Protein AF-A0A537QL14-F1 (afdb_monomer)

Mean predicted aligned error: 5.8 Å

Radius of gyration: 15.8 Å; Cα 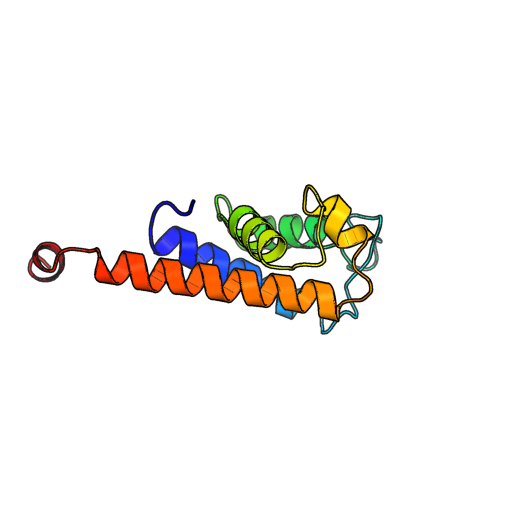contacts (8 Å, |Δi|>4): 142; chains: 1; bounding box: 50×23×41 Å

Secondary structure (DSSP, 8-state):
--SSHHHHHHHHHHHHHHHHHHGGGTTB-SS-SB-SSS-B-HHHHHHHHHHHTT-TT--HHHHHHHHHHT-TT----SHHHHHHH-SSHHHHHHHHHHHHHHHHHHHHHHHHHS-TTTTT--

pLDDT: mean 89.16, std 13.66, range [44.72, 98.69]

Structure (mmCIF, N/CA/C/O backbone):
data_AF-A0A537QL14-F1
#
_entry.id   AF-A0A537QL14-F1
#
loop_
_atom_site.group_PDB
_atom_site.id
_atom_site.type_symbol
_atom_site.label_atom_id
_atom_site.label_alt_id
_atom_site.label_comp_id
_atom_site.label_asym_id
_atom_site.label_entity_id
_atom_site.label_seq_id
_atom_site.pdbx_PDB_ins_code
_atom_site.Cartn_x
_atom_site.Cartn_y
_atom_site.Cartn_z
_atom_site.occupancy
_atom_site.B_iso_or_equiv
_atom_site.auth_seq_id
_atom_site.auth_comp_id
_atom_site.auth_asym_id
_atom_site.auth_atom_id
_atom_site.pdbx_PDB_model_num
ATOM 1 N N . MET A 1 1 ? -6.549 12.277 8.394 1.00 60.25 1 MET A N 1
ATOM 2 C CA . MET A 1 1 ? -7.177 11.204 9.194 1.00 60.25 1 MET A CA 1
ATOM 3 C C . MET A 1 1 ? -8.425 10.747 8.454 1.00 60.25 1 MET A C 1
ATOM 5 O O . MET A 1 1 ? -8.963 11.589 7.734 1.00 60.25 1 MET A O 1
ATOM 9 N N . PRO A 1 2 ? -8.828 9.464 8.533 1.00 75.75 2 PRO A N 1
AT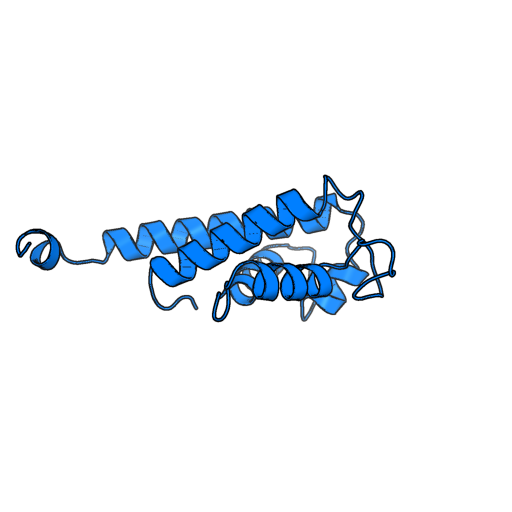OM 10 C CA . PRO A 1 2 ? -10.161 9.047 8.072 1.00 75.75 2 PRO A CA 1
ATOM 11 C C . PRO A 1 2 ? -11.238 9.947 8.696 1.00 75.75 2 PRO A C 1
ATOM 13 O O . PRO A 1 2 ? -11.011 10.547 9.748 1.00 75.75 2 PRO A O 1
ATOM 16 N N . ARG A 1 3 ? -12.372 10.094 8.014 1.00 82.19 3 ARG A N 1
ATOM 17 C CA . ARG A 1 3 ? -13.477 10.940 8.490 1.00 82.19 3 ARG A CA 1
ATOM 18 C C . ARG A 1 3 ? -14.476 10.138 9.324 1.00 82.19 3 ARG A C 1
ATOM 20 O O . ARG A 1 3 ? -15.061 10.686 10.247 1.00 82.19 3 ARG A O 1
ATOM 27 N N . ASP A 1 4 ? -14.606 8.853 9.008 1.00 89.38 4 ASP A N 1
ATOM 28 C CA . ASP A 1 4 ? -15.576 7.909 9.563 1.00 89.38 4 ASP A CA 1
ATOM 29 C C . ASP A 1 4 ? -15.133 6.449 9.306 1.00 89.38 4 ASP A C 1
ATOM 31 O O . ASP A 1 4 ? -14.140 6.193 8.607 1.00 89.38 4 ASP A O 1
ATOM 35 N N . ALA A 1 5 ? -15.896 5.486 9.837 1.00 91.25 5 ALA A N 1
ATOM 36 C CA . ALA A 1 5 ? -15.667 4.052 9.649 1.00 91.25 5 ALA A CA 1
ATOM 37 C C . ALA A 1 5 ? -15.690 3.625 8.170 1.00 91.25 5 ALA A C 1
ATOM 39 O O . ALA A 1 5 ? -14.887 2.790 7.761 1.00 91.25 5 ALA A O 1
ATOM 40 N N . HIS A 1 6 ? -16.566 4.213 7.349 1.00 92.75 6 HIS A N 1
ATOM 41 C CA . HIS A 1 6 ? -16.696 3.861 5.933 1.00 92.75 6 HIS A CA 1
ATOM 42 C C . HIS A 1 6 ? -15.435 4.230 5.135 1.00 92.75 6 HIS A C 1
ATOM 44 O O . HIS A 1 6 ? -14.933 3.446 4.330 1.00 92.75 6 HIS A O 1
ATOM 50 N N . SER A 1 7 ? -14.865 5.405 5.398 1.00 93.44 7 SER A N 1
ATOM 51 C CA . SER A 1 7 ? -13.609 5.845 4.797 1.00 93.44 7 SER A CA 1
ATOM 52 C C . SER A 1 7 ? -12.426 4.974 5.231 1.00 93.44 7 SER A C 1
ATOM 54 O O . SER A 1 7 ? -11.545 4.700 4.418 1.00 93.44 7 SER A O 1
ATOM 56 N N . ALA A 1 8 ? -12.412 4.498 6.480 1.00 95.12 8 ALA A N 1
ATOM 57 C CA . ALA A 1 8 ? -11.402 3.558 6.957 1.00 95.12 8 ALA A CA 1
ATOM 58 C C . ALA A 1 8 ? -11.570 2.163 6.320 1.00 95.12 8 ALA A C 1
ATOM 60 O O . ALA A 1 8 ? -10.572 1.564 5.922 1.00 95.12 8 ALA A O 1
ATOM 61 N N . ALA A 1 9 ? -12.805 1.693 6.115 1.00 95.81 9 ALA A N 1
ATOM 62 C CA . ALA A 1 9 ? -13.098 0.444 5.405 1.00 95.81 9 ALA A CA 1
ATOM 63 C C . ALA A 1 9 ? -12.594 0.469 3.954 1.00 95.81 9 ALA A C 1
ATOM 65 O O . ALA A 1 9 ? -11.839 -0.412 3.558 1.00 95.81 9 ALA A O 1
ATOM 66 N N . LYS A 1 10 ? -12.844 1.556 3.209 1.00 95.94 10 LYS A N 1
ATOM 67 C CA . LYS A 1 10 ? -12.263 1.748 1.864 1.00 95.94 10 LYS A CA 1
ATOM 68 C C . LYS A 1 10 ? -10.735 1.706 1.846 1.00 95.94 10 LYS A C 1
ATOM 70 O O . LYS A 1 10 ? -10.129 1.401 0.819 1.00 95.94 10 LYS A O 1
ATOM 75 N N . ALA A 1 11 ? -10.082 2.079 2.948 1.00 97.44 11 ALA A N 1
ATOM 76 C CA . ALA A 1 11 ? -8.635 1.948 3.048 1.00 97.44 11 ALA A CA 1
ATOM 77 C C . ALA A 1 11 ? -8.205 0.498 3.266 1.00 97.44 11 ALA A C 1
ATOM 79 O O . ALA A 1 11 ? -7.190 0.113 2.692 1.00 97.44 11 ALA A O 1
ATOM 80 N N . VAL A 1 12 ? -8.960 -0.288 4.042 1.00 98.31 12 VAL A N 1
ATOM 81 C CA . VAL A 1 12 ? -8.742 -1.737 4.184 1.00 98.31 12 VAL A CA 1
ATOM 82 C C . VAL A 1 12 ? -8.882 -2.426 2.830 1.00 98.31 12 VAL A C 1
ATOM 84 O O . VAL A 1 12 ? -7.935 -3.095 2.429 1.00 98.31 12 VAL A O 1
ATOM 87 N N . ASP A 1 13 ? -9.960 -2.165 2.085 1.00 98.06 13 ASP A N 1
ATOM 88 C CA . ASP A 1 13 ? -10.182 -2.755 0.755 1.00 98.06 13 ASP A CA 1
ATOM 89 C C . ASP A 1 13 ? -9.006 -2.471 -0.190 1.00 98.06 13 ASP A C 1
ATOM 91 O O . ASP A 1 13 ? -8.453 -3.370 -0.817 1.00 98.06 13 ASP A O 1
ATOM 95 N N . MET A 1 14 ? -8.548 -1.215 -0.232 1.00 98.38 14 MET A N 1
ATOM 96 C CA . MET A 1 14 ? -7.392 -0.817 -1.038 1.00 98.38 14 MET A CA 1
ATOM 97 C C . MET A 1 14 ? -6.102 -1.547 -0.630 1.00 98.38 14 MET A C 1
ATOM 99 O O . MET A 1 14 ? -5.271 -1.863 -1.478 1.00 98.38 14 MET A O 1
ATOM 103 N N . LEU A 1 15 ? -5.883 -1.752 0.672 1.00 98.69 15 LEU A N 1
ATOM 104 C CA . LEU A 1 15 ? -4.679 -2.408 1.190 1.00 98.69 15 LEU A CA 1
ATOM 105 C C . LEU A 1 15 ? -4.705 -3.915 0.924 1.00 98.69 15 LEU A C 1
ATOM 107 O O . LEU A 1 15 ? -3.657 -4.475 0.611 1.00 98.69 15 LEU A O 1
ATOM 111 N N . ASP A 1 16 ? -5.878 -4.542 0.996 1.00 98.62 16 ASP A N 1
ATOM 112 C CA . ASP A 1 16 ? -6.064 -5.956 0.665 1.00 98.62 16 ASP A CA 1
ATOM 113 C C . ASP A 1 16 ? -5.858 -6.195 -0.838 1.00 98.62 16 ASP A C 1
ATOM 115 O O . ASP A 1 16 ? -5.080 -7.073 -1.212 1.00 98.62 16 ASP A O 1
ATOM 119 N N . LEU A 1 17 ? -6.404 -5.321 -1.690 1.00 98.62 17 LEU A N 1
ATOM 120 C CA . LEU A 1 17 ? -6.161 -5.351 -3.137 1.00 98.62 17 LEU A CA 1
ATOM 121 C C . LEU A 1 17 ? -4.684 -5.140 -3.495 1.00 98.62 17 LEU A C 1
ATOM 123 O O . LEU A 1 17 ? -4.199 -5.736 -4.449 1.00 98.62 17 LEU A O 1
ATOM 127 N N . LEU A 1 18 ? -3.937 -4.321 -2.745 1.00 98.44 18 LEU A N 1
ATOM 128 C CA . LEU A 1 18 ? -2.490 -4.184 -2.958 1.00 98.44 18 LEU A CA 1
ATOM 129 C C . LEU A 1 18 ? -1.736 -5.480 -2.637 1.00 98.44 18 LEU A C 1
ATOM 131 O O . LEU A 1 18 ? -0.814 -5.836 -3.367 1.00 98.44 18 LEU A O 1
ATOM 135 N N . ILE A 1 19 ? -2.091 -6.165 -1.545 1.00 98.38 19 ILE A N 1
ATOM 136 C CA . ILE A 1 19 ? -1.466 -7.446 -1.183 1.00 98.38 19 ILE A CA 1
ATOM 137 C C . ILE A 1 19 ? -1.723 -8.489 -2.269 1.00 98.38 19 ILE A C 1
ATOM 139 O O . ILE A 1 19 ? -0.788 -9.186 -2.658 1.00 98.38 19 ILE A O 1
ATOM 143 N N . GLU A 1 20 ? -2.960 -8.569 -2.760 1.00 98.25 20 GLU A N 1
ATOM 144 C CA . GLU A 1 20 ? -3.329 -9.455 -3.863 1.00 98.25 20 GLU A CA 1
ATOM 145 C C . GLU A 1 20 ? -2.578 -9.086 -5.146 1.00 98.25 20 GLU A C 1
ATOM 147 O O . GLU A 1 20 ? -1.921 -9.937 -5.740 1.00 98.25 20 GLU A O 1
ATOM 152 N N . PHE A 1 21 ? -2.594 -7.804 -5.524 1.00 98.38 21 PHE A N 1
ATOM 153 C CA . PHE A 1 21 ? -1.970 -7.313 -6.750 1.00 98.38 21 PHE A CA 1
ATOM 154 C C . PHE A 1 21 ? -0.483 -7.644 -6.838 1.00 98.38 21 PHE A C 1
ATOM 156 O O . PHE A 1 21 ? 0.006 -7.888 -7.933 1.00 98.38 21 PHE A O 1
ATOM 163 N N . PHE A 1 22 ? 0.259 -7.608 -5.731 1.00 98.31 22 PHE A N 1
ATOM 164 C CA . PHE A 1 22 ? 1.703 -7.816 -5.792 1.00 98.31 22 PHE A CA 1
ATOM 165 C C . PHE A 1 22 ? 2.134 -9.280 -5.884 1.00 98.31 22 PHE A C 1
ATOM 167 O O . PHE A 1 22 ? 3.303 -9.499 -6.185 1.00 98.31 22 PHE A O 1
ATOM 174 N N . GLU A 1 23 ? 1.241 -10.251 -5.656 1.00 96.19 23 GLU A N 1
ATOM 175 C CA . GLU A 1 23 ? 1.530 -11.692 -5.796 1.00 96.19 23 GLU A CA 1
ATOM 176 C C . GLU A 1 23 ? 2.836 -12.114 -5.092 1.00 96.19 23 GLU A C 1
ATOM 178 O O . GLU A 1 23 ? 3.768 -12.613 -5.707 1.00 96.19 23 GLU A O 1
ATOM 183 N N . A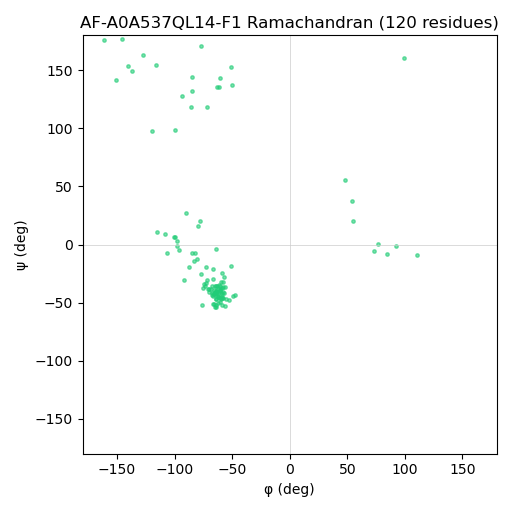SP A 1 24 ? 2.940 -11.830 -3.791 1.00 96.19 24 ASP A N 1
ATOM 184 C CA . ASP A 1 24 ? 4.154 -12.046 -2.974 1.00 96.19 24 ASP A CA 1
ATOM 185 C C . ASP A 1 24 ? 5.445 -11.377 -3.502 1.00 96.19 24 ASP A C 1
ATOM 187 O O . ASP A 1 24 ? 6.558 -11.694 -3.089 1.00 96.19 24 ASP A O 1
ATOM 191 N N . GLY A 1 25 ? 5.290 -10.370 -4.362 1.00 97.25 25 GLY A N 1
ATOM 192 C CA . GLY A 1 25 ? 6.363 -9.533 -4.886 1.00 97.25 25 GLY A CA 1
ATOM 193 C C . GLY A 1 25 ? 6.651 -9.738 -6.369 1.00 97.25 25 GLY A C 1
ATOM 194 O O . GLY A 1 25 ? 7.362 -8.912 -6.936 1.00 97.25 25 GLY A O 1
ATOM 195 N N . GLU A 1 26 ? 6.066 -10.752 -7.011 1.00 97.81 26 GLU A N 1
ATOM 196 C CA . GLU A 1 26 ? 6.274 -11.057 -8.436 1.00 97.81 26 GLU A CA 1
ATOM 197 C C . GLU A 1 26 ? 5.904 -9.881 -9.354 1.00 97.81 26 GLU A C 1
ATOM 199 O O . GLU A 1 26 ? 6.558 -9.644 -10.368 1.00 97.81 26 GLU A O 1
ATOM 204 N N . ARG A 1 27 ? 4.901 -9.082 -8.965 1.00 98.19 27 ARG A N 1
ATOM 205 C CA . ARG A 1 27 ? 4.437 -7.914 -9.738 1.00 98.19 27 ARG A CA 1
ATOM 206 C C . ARG A 1 27 ? 4.969 -6.574 -9.236 1.00 98.19 27 ARG A C 1
ATOM 208 O O . ARG A 1 27 ? 4.533 -5.511 -9.693 1.00 98.19 27 ARG A O 1
ATOM 215 N N . TRP A 1 28 ? 5.876 -6.587 -8.261 1.00 98.31 28 TRP A N 1
ATOM 216 C CA . TRP A 1 28 ? 6.399 -5.371 -7.647 1.00 98.31 28 TRP A CA 1
ATOM 217 C C . TRP A 1 28 ? 7.698 -4.901 -8.306 1.00 98.31 28 TRP A C 1
ATOM 219 O O . TRP A 1 28 ? 8.682 -5.630 -8.389 1.00 98.31 28 TRP A O 1
ATOM 229 N N . ILE A 1 29 ? 7.732 -3.626 -8.700 1.00 97.75 29 ILE A N 1
ATOM 230 C CA . ILE A 1 29 ? 8.922 -2.983 -9.277 1.00 97.75 29 ILE A CA 1
ATOM 231 C C . ILE A 1 29 ? 9.289 -1.677 -8.560 1.00 97.75 29 ILE A C 1
ATOM 233 O O . ILE A 1 29 ? 8.489 -1.051 -7.857 1.00 97.75 29 ILE A O 1
ATOM 237 N N . LYS A 1 30 ? 10.529 -1.228 -8.775 1.00 95.75 30 LYS A N 1
ATOM 238 C CA . LYS A 1 30 ? 11.075 0.041 -8.263 1.00 95.75 30 LYS A CA 1
ATOM 239 C C . LYS A 1 30 ? 11.430 0.991 -9.405 1.00 95.75 30 LYS A C 1
ATOM 241 O O . LYS A 1 30 ? 11.706 0.556 -10.520 1.00 95.75 30 LYS A O 1
ATOM 246 N N . GLY A 1 31 ? 11.435 2.295 -9.128 1.00 94.38 31 GLY A N 1
ATOM 247 C CA . GLY A 1 31 ? 11.914 3.336 -10.045 1.00 94.38 31 GLY A CA 1
ATOM 248 C C . GLY A 1 31 ? 11.007 3.652 -11.241 1.00 94.38 31 GLY A C 1
ATOM 249 O O . GLY A 1 31 ? 11.282 4.603 -11.972 1.00 94.38 31 GLY A O 1
ATOM 250 N N . LYS A 1 32 ? 9.919 2.900 -11.451 1.00 95.81 32 LYS A N 1
ATOM 251 C CA . LYS A 1 32 ? 8.916 3.134 -12.502 1.00 95.81 32 LYS A CA 1
ATOM 252 C C . LYS A 1 32 ? 7.506 2.948 -11.953 1.00 95.81 32 LYS A C 1
ATOM 254 O O . LYS A 1 32 ? 7.293 2.164 -11.033 1.00 95.81 32 LYS A O 1
ATOM 259 N N . LEU A 1 33 ? 6.536 3.680 -12.504 1.00 97.12 33 LEU A N 1
ATOM 260 C CA . LEU A 1 33 ? 5.123 3.498 -12.144 1.00 97.12 33 LEU A CA 1
ATOM 261 C C . LEU A 1 33 ? 4.571 2.175 -12.679 1.00 97.12 33 LEU A C 1
ATOM 263 O O . LEU A 1 33 ? 3.844 1.495 -11.965 1.00 97.12 33 LEU A O 1
ATOM 267 N N . ASP A 1 34 ? 4.952 1.842 -13.905 1.00 96.94 34 ASP A N 1
ATOM 268 C CA . ASP A 1 34 ? 4.523 0.682 -14.678 1.00 96.94 34 ASP A CA 1
ATOM 269 C C . ASP A 1 34 ? 5.685 0.320 -15.622 1.00 96.94 34 ASP A C 1
ATOM 271 O O . ASP A 1 34 ? 6.380 1.227 -16.105 1.00 96.94 34 ASP A O 1
ATOM 275 N N . ASP A 1 35 ? 5.956 -0.967 -15.835 1.00 97.12 35 ASP A N 1
ATOM 276 C CA . ASP A 1 35 ? 6.981 -1.444 -16.776 1.00 97.12 35 ASP A CA 1
ATOM 277 C C . ASP A 1 35 ? 6.433 -1.864 -18.150 1.00 97.12 35 ASP A C 1
ATOM 279 O O . ASP A 1 35 ? 7.215 -2.216 -19.033 1.00 97.12 35 ASP A O 1
ATOM 283 N N . GLY A 1 36 ? 5.117 -1.785 -18.354 1.00 96.25 36 GLY A N 1
ATOM 284 C CA . GLY A 1 36 ? 4.410 -2.213 -19.558 1.00 96.25 36 GLY A CA 1
ATOM 285 C C . GLY A 1 36 ? 4.067 -3.705 -19.589 1.00 96.25 36 GLY A C 1
ATOM 286 O O . GLY A 1 36 ? 3.321 -4.122 -20.473 1.00 96.25 36 GLY A O 1
ATOM 287 N N . ALA A 1 37 ? 4.561 -4.502 -18.636 1.00 96.31 37 ALA A N 1
ATOM 288 C CA . ALA A 1 37 ? 4.240 -5.922 -18.482 1.00 96.31 37 ALA A CA 1
ATOM 289 C C . ALA A 1 37 ? 3.144 -6.169 -17.427 1.00 96.31 37 ALA A C 1
ATOM 291 O O . ALA A 1 37 ? 2.800 -7.314 -17.147 1.00 96.31 37 ALA A O 1
ATOM 292 N N . GLY A 1 38 ? 2.586 -5.098 -16.853 1.00 95.44 38 GLY A N 1
ATOM 293 C CA . GLY A 1 38 ? 1.591 -5.158 -15.783 1.00 95.44 38 GLY A CA 1
ATOM 294 C C . GLY A 1 38 ? 2.190 -5.098 -14.377 1.00 95.44 38 GLY A C 1
ATOM 295 O O . GLY A 1 38 ? 1.430 -5.054 -13.408 1.00 95.44 38 GLY A O 1
ATOM 296 N N . ASN A 1 39 ? 3.520 -5.029 -14.241 1.00 98.06 39 ASN A N 1
ATOM 297 C CA . ASN A 1 39 ? 4.165 -4.860 -12.943 1.00 98.06 39 ASN A CA 1
ATOM 298 C C . ASN A 1 39 ? 4.218 -3.382 -12.573 1.00 98.06 39 ASN A C 1
ATOM 300 O O . ASN A 1 39 ? 4.405 -2.506 -13.424 1.00 98.06 39 ASN A O 1
ATOM 304 N N . ARG A 1 40 ? 4.063 -3.078 -11.283 1.00 98.44 40 ARG A N 1
ATOM 305 C CA . ARG A 1 40 ? 3.953 -1.689 -10.814 1.00 98.44 40 ARG A CA 1
ATOM 306 C C . ARG A 1 40 ? 4.700 -1.450 -9.517 1.00 98.44 40 ARG A C 1
ATOM 308 O O . ARG A 1 40 ? 4.890 -2.345 -8.699 1.00 98.44 40 ARG A O 1
ATOM 315 N N . CYS A 1 41 ? 5.116 -0.206 -9.303 1.00 97.88 41 CYS A N 1
ATOM 316 C CA . CYS A 1 41 ? 5.525 0.215 -7.966 1.00 97.88 41 CYS A CA 1
ATOM 317 C C . CYS A 1 41 ? 4.302 0.468 -7.079 1.00 97.88 41 CYS A C 1
ATOM 319 O O . CYS A 1 41 ? 3.177 0.573 -7.573 1.00 97.88 41 CYS A O 1
ATOM 321 N N . LEU A 1 42 ? 4.517 0.681 -5.776 1.00 97.62 42 LEU A N 1
ATOM 322 C CA . LEU A 1 42 ? 3.448 1.019 -4.827 1.00 97.62 42 LEU A CA 1
ATOM 323 C C . LEU A 1 42 ? 2.545 2.159 -5.322 1.00 97.62 42 LEU A C 1
ATOM 325 O O . LEU A 1 42 ? 1.324 2.084 -5.216 1.00 97.62 42 LEU A O 1
ATOM 329 N N . VAL A 1 43 ? 3.127 3.226 -5.873 1.00 96.69 43 VAL A N 1
ATOM 330 C CA . VAL A 1 43 ? 2.352 4.386 -6.339 1.00 96.69 43 VAL A CA 1
ATOM 331 C C . VAL A 1 43 ? 1.606 4.092 -7.640 1.00 96.69 43 VAL A C 1
ATOM 333 O O . VAL A 1 43 ? 0.503 4.606 -7.817 1.00 96.69 43 VAL A O 1
ATOM 336 N N . GLY A 1 44 ? 2.177 3.276 -8.527 1.00 97.75 44 GLY A N 1
ATOM 337 C CA . GLY A 1 44 ? 1.510 2.822 -9.747 1.00 97.75 44 GLY A CA 1
ATOM 338 C C . GLY A 1 44 ? 0.308 1.938 -9.430 1.00 97.75 44 GLY A C 1
ATOM 339 O O . GLY A 1 44 ? -0.801 2.252 -9.853 1.00 97.75 44 GLY A O 1
ATOM 340 N N . ALA A 1 45 ? 0.500 0.917 -8.592 1.00 98.00 45 ALA A N 1
ATOM 341 C CA . ALA A 1 45 ? -0.567 0.026 -8.138 1.00 98.00 45 ALA A CA 1
ATOM 342 C C . ALA A 1 45 ? -1.682 0.792 -7.405 1.00 98.00 45 ALA A C 1
ATOM 344 O O . ALA A 1 45 ? -2.861 0.586 -7.669 1.00 98.00 45 ALA A O 1
ATOM 345 N N . LEU A 1 46 ? -1.323 1.762 -6.550 1.00 97.50 46 LEU A N 1
ATOM 346 C CA . LEU A 1 46 ? -2.302 2.628 -5.882 1.00 97.50 46 LEU A CA 1
ATOM 347 C C . LEU A 1 46 ? -3.171 3.437 -6.856 1.00 97.50 46 LEU A C 1
ATOM 349 O O . LEU A 1 46 ? -4.301 3.781 -6.515 1.00 97.50 46 LEU A O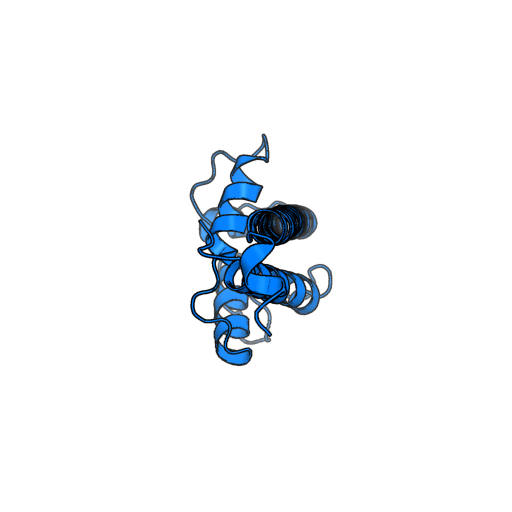 1
ATOM 353 N N . ARG A 1 47 ? -2.638 3.830 -8.017 1.00 96.06 47 ARG A N 1
ATOM 354 C CA . ARG A 1 47 ? -3.412 4.558 -9.031 1.00 96.06 47 ARG A CA 1
ATOM 355 C C . ARG A 1 47 ? -4.338 3.599 -9.767 1.00 96.06 47 ARG A C 1
ATOM 357 O O . ARG A 1 47 ? -5.538 3.833 -9.767 1.00 96.06 47 ARG A O 1
ATOM 364 N N . ASP A 1 48 ? -3.782 2.506 -10.280 1.00 96.62 48 ASP A N 1
ATOM 365 C CA . ASP A 1 48 ? -4.506 1.514 -11.077 1.00 96.62 48 ASP A CA 1
ATOM 366 C C . ASP A 1 48 ? -5.685 0.893 -10.312 1.00 96.62 48 ASP A C 1
ATOM 368 O O . ASP A 1 48 ? -6.829 0.979 -10.751 1.00 96.62 48 ASP A O 1
ATOM 372 N N . ILE A 1 49 ? -5.438 0.384 -9.099 1.00 97.44 49 ILE A N 1
ATOM 373 C CA . ILE A 1 49 ? -6.479 -0.229 -8.261 1.00 97.44 49 ILE A CA 1
ATOM 374 C C . ILE A 1 49 ? -7.561 0.791 -7.906 1.00 97.44 49 ILE A C 1
ATOM 376 O O . ILE A 1 49 ? -8.751 0.484 -7.924 1.00 97.44 49 ILE A O 1
ATOM 380 N N . ARG A 1 50 ? -7.174 2.027 -7.579 1.00 95.94 50 ARG A N 1
ATOM 381 C CA . ARG A 1 50 ? -8.151 3.050 -7.201 1.00 95.94 50 ARG A CA 1
ATOM 382 C C . ARG A 1 50 ? -9.109 3.343 -8.346 1.00 95.94 50 ARG A C 1
ATOM 384 O O . ARG A 1 50 ? -10.311 3.447 -8.101 1.00 95.94 50 ARG A O 1
ATOM 391 N N . ASP A 1 51 ? -8.559 3.488 -9.544 1.00 94.81 51 ASP A N 1
ATOM 392 C CA . ASP A 1 51 ? -9.310 3.838 -10.740 1.00 94.81 51 ASP A CA 1
ATOM 393 C C . ASP A 1 51 ? -10.169 2.637 -11.205 1.00 94.81 51 ASP A C 1
ATOM 395 O O . ASP A 1 51 ? -11.305 2.830 -11.630 1.00 94.81 51 ASP A O 1
ATOM 399 N N . GLY A 1 52 ? -9.695 1.396 -11.017 1.00 95.00 52 GLY A N 1
ATOM 400 C CA . GLY A 1 52 ? -10.435 0.165 -11.335 1.00 95.00 52 GLY A CA 1
ATOM 401 C C . GLY A 1 52 ? -11.524 -0.243 -10.329 1.00 95.00 52 GLY A C 1
ATOM 402 O O . GLY A 1 52 ? -12.486 -0.904 -10.712 1.00 95.00 52 GLY A O 1
ATOM 403 N N . HIS A 1 53 ? -11.415 0.159 -9.056 1.00 93.25 53 HIS A N 1
ATOM 404 C CA . HIS A 1 53 ? -12.314 -0.285 -7.974 1.00 93.25 53 HIS A CA 1
ATOM 405 C C . HIS A 1 53 ? -13.169 0.839 -7.357 1.00 93.25 53 HIS A C 1
ATOM 407 O O . HIS A 1 53 ? -13.799 0.641 -6.319 1.00 93.25 53 HIS A O 1
ATOM 413 N N . ASN A 1 54 ? -13.204 2.033 -7.964 1.00 88.75 54 ASN A N 1
ATOM 414 C CA . ASN A 1 54 ? -13.936 3.204 -7.455 1.00 88.75 54 ASN A CA 1
ATOM 415 C C . ASN A 1 54 ? -13.573 3.572 -5.995 1.00 88.75 54 ASN A C 1
ATOM 417 O O . ASN A 1 54 ? -14.407 4.006 -5.193 1.00 88.75 54 ASN A O 1
ATOM 421 N N . LEU A 1 55 ? -12.296 3.425 -5.631 1.00 92.81 55 LEU A N 1
ATOM 422 C CA . LEU A 1 55 ? -11.791 3.706 -4.277 1.00 92.81 55 LEU A CA 1
ATOM 423 C C . LEU A 1 55 ? -11.330 5.165 -4.118 1.00 92.81 55 LEU A C 1
ATOM 425 O O . LEU A 1 55 ? -10.456 5.489 -3.307 1.00 92.81 55 LEU A O 1
ATOM 429 N N . HIS A 1 56 ? -11.902 6.087 -4.895 1.00 88.38 56 HIS A N 1
ATOM 430 C CA . HIS A 1 56 ? -11.581 7.508 -4.794 1.00 88.38 56 HIS A CA 1
ATOM 431 C C . HIS A 1 56 ? -11.908 8.062 -3.399 1.00 88.38 56 HIS A C 1
ATOM 433 O O . HIS A 1 56 ? -12.876 7.673 -2.746 1.00 88.38 56 HIS A O 1
ATOM 439 N N . GLY A 1 57 ? -11.062 8.980 -2.921 1.00 83.56 57 GLY A N 1
ATOM 440 C CA . GLY A 1 57 ? -11.187 9.565 -1.582 1.00 83.56 57 GLY A CA 1
ATOM 441 C C . GLY A 1 57 ? -10.726 8.662 -0.432 1.00 83.56 57 GLY A C 1
ATOM 442 O O . GLY A 1 57 ? -10.775 9.098 0.717 1.00 83.56 57 GLY A O 1
ATOM 443 N N . THR A 1 58 ? -10.239 7.445 -0.709 1.00 90.19 58 THR A N 1
ATOM 444 C CA . THR A 1 58 ? -9.702 6.559 0.331 1.00 90.19 58 THR A CA 1
ATOM 445 C C . THR A 1 58 ? -8.484 7.176 1.050 1.00 90.19 58 THR A C 1
ATOM 447 O O . THR A 1 58 ? -7.575 7.715 0.403 1.00 90.19 58 THR A O 1
ATOM 450 N N . PRO A 1 59 ? -8.403 7.100 2.393 1.00 95.19 59 PRO A N 1
ATOM 451 C CA . PRO A 1 59 ? -7.274 7.600 3.167 1.00 95.19 59 PRO A CA 1
ATOM 452 C C . PRO A 1 59 ? -6.066 6.643 3.181 1.00 95.19 59 PRO A C 1
ATOM 454 O O . PRO A 1 59 ? -5.169 6.836 4.001 1.00 95.19 59 PRO A O 1
ATOM 457 N N . THR A 1 60 ? -5.973 5.649 2.286 1.00 96.75 60 THR A N 1
ATOM 458 C CA . THR A 1 60 ? -4.887 4.642 2.252 1.00 96.75 60 THR A CA 1
ATOM 459 C C . THR A 1 60 ? -3.483 5.237 2.366 1.00 96.75 60 THR A C 1
ATOM 461 O O . 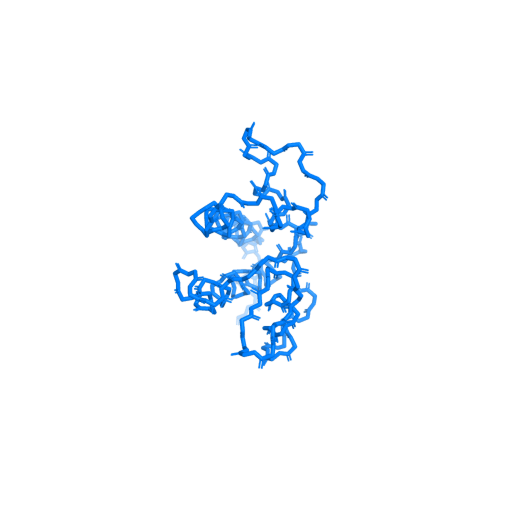THR A 1 60 ? -2.666 4.759 3.152 1.00 96.75 60 THR A O 1
ATOM 464 N N . ARG A 1 61 ? -3.200 6.343 1.660 1.00 94.69 61 ARG A N 1
ATOM 465 C CA . ARG A 1 61 ? -1.901 7.036 1.755 1.00 94.69 61 ARG A CA 1
ATOM 466 C C . ARG A 1 61 ? -1.585 7.488 3.183 1.00 94.69 61 ARG A C 1
ATOM 468 O O . ARG A 1 61 ? -0.430 7.439 3.589 1.00 94.69 61 ARG A O 1
ATOM 475 N N . VAL A 1 62 ? -2.585 7.928 3.945 1.00 94.44 62 VAL A N 1
ATOM 476 C CA . VAL A 1 62 ? -2.410 8.354 5.342 1.00 94.44 62 VAL A CA 1
ATOM 477 C C . VAL A 1 62 ? -1.979 7.172 6.205 1.00 94.44 62 VAL A C 1
ATOM 479 O O . VAL A 1 62 ? -1.058 7.316 7.007 1.00 94.44 62 VAL A O 1
ATOM 482 N N . TYR A 1 63 ? -2.602 6.008 6.027 1.00 96.44 63 TYR A N 1
ATOM 483 C CA . TYR A 1 63 ? -2.248 4.810 6.785 1.00 96.44 63 TYR A CA 1
ATOM 484 C C . TYR A 1 63 ? -0.864 4.280 6.437 1.00 96.44 63 TYR A C 1
ATOM 486 O O . TYR A 1 63 ? -0.106 3.970 7.351 1.00 96.44 63 TYR A O 1
ATOM 494 N N . LEU A 1 64 ? -0.498 4.264 5.153 1.00 95.31 64 LEU A N 1
ATOM 495 C CA . LEU A 1 64 ? 0.850 3.887 4.722 1.00 95.31 64 LEU A CA 1
ATOM 496 C C . LEU A 1 64 ? 1.912 4.805 5.343 1.00 95.31 64 LEU A C 1
ATOM 498 O O . LEU A 1 64 ? 2.884 4.323 5.915 1.00 95.31 64 LEU A O 1
ATOM 502 N N . LEU A 1 65 ? 1.697 6.125 5.323 1.00 92.75 65 LEU A N 1
ATOM 503 C CA . LEU A 1 65 ? 2.635 7.075 5.930 1.00 92.75 65 LEU A CA 1
ATOM 504 C C . LEU A 1 65 ? 2.743 6.904 7.454 1.00 92.75 65 LEU A C 1
ATOM 506 O O . LEU A 1 65 ? 3.84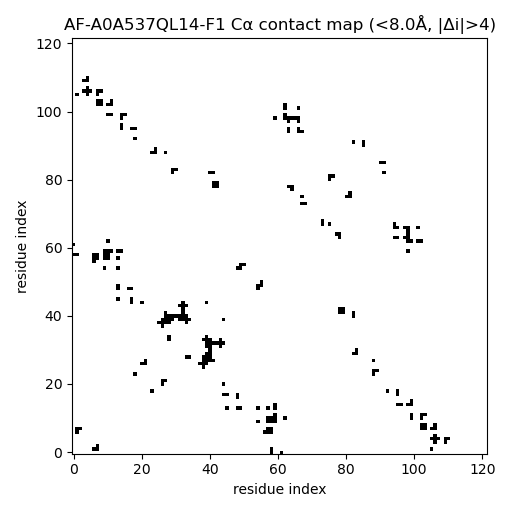6 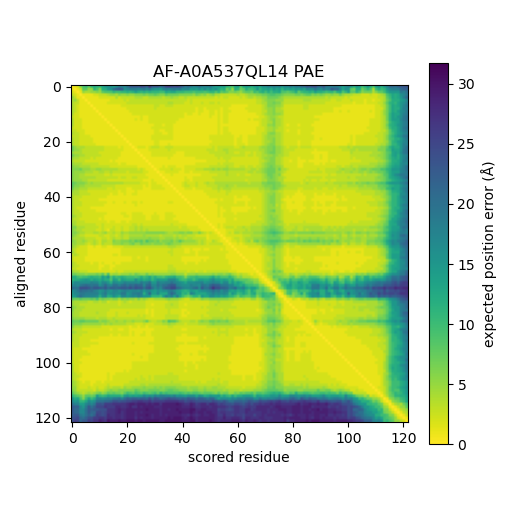6.958 7.994 1.00 92.75 65 LEU A O 1
ATOM 510 N N . LYS A 1 66 ? 1.628 6.660 8.154 1.00 92.06 66 LYS A N 1
ATOM 511 C CA . LYS A 1 66 ? 1.646 6.351 9.594 1.00 92.06 66 LYS A CA 1
ATOM 512 C C . LYS A 1 66 ? 2.372 5.038 9.897 1.00 92.06 66 LYS A C 1
ATOM 514 O O . LYS A 1 66 ? 3.098 4.959 10.882 1.00 92.06 66 LYS A O 1
ATOM 519 N N . ALA A 1 67 ? 2.160 4.011 9.078 1.00 92.81 67 ALA A N 1
ATOM 520 C CA . ALA A 1 67 ? 2.817 2.719 9.228 1.00 92.81 67 ALA A CA 1
ATOM 521 C C . ALA A 1 67 ? 4.334 2.846 9.043 1.00 92.81 67 ALA A C 1
ATOM 523 O O . ALA A 1 67 ? 5.090 2.312 9.849 1.00 92.81 67 ALA A O 1
ATOM 524 N N . MET A 1 68 ? 4.773 3.639 8.060 1.00 89.69 68 MET A N 1
ATOM 525 C CA . MET A 1 68 ? 6.185 3.974 7.871 1.00 89.69 68 MET A CA 1
ATOM 526 C C . MET A 1 68 ? 6.768 4.680 9.101 1.00 89.69 68 MET A C 1
ATOM 528 O O . MET A 1 68 ? 7.798 4.257 9.598 1.00 89.69 68 MET A O 1
ATOM 532 N N . GLN A 1 69 ? 6.090 5.687 9.667 1.00 83.44 69 GLN A N 1
ATOM 533 C CA . GLN A 1 69 ? 6.575 6.405 10.863 1.00 83.44 69 GLN A CA 1
ATOM 534 C C . GLN A 1 69 ? 6.793 5.510 12.092 1.00 83.44 69 GLN A C 1
ATOM 536 O O . GLN A 1 69 ? 7.567 5.862 12.977 1.00 83.44 69 GLN A O 1
ATOM 541 N N . ARG A 1 70 ? 6.107 4.364 12.169 1.00 72.75 70 ARG A N 1
ATOM 542 C CA . ARG A 1 70 ? 6.293 3.381 13.245 1.00 72.75 70 ARG A CA 1
ATOM 543 C C . ARG A 1 70 ? 7.477 2.442 13.007 1.00 72.75 70 ARG A C 1
ATOM 545 O O . ARG A 1 70 ? 7.820 1.683 13.909 1.00 72.75 70 ARG A O 1
ATOM 552 N N . SER A 1 71 ? 8.102 2.489 11.831 1.00 65.44 71 SER A N 1
ATOM 553 C CA . SER A 1 71 ? 9.305 1.724 11.530 1.00 65.44 71 SER A CA 1
ATOM 554 C C . SER A 1 71 ? 10.548 2.499 11.991 1.00 65.44 71 SER A C 1
ATOM 556 O O . SER A 1 71 ? 10.833 3.574 11.457 1.00 65.44 71 SER A O 1
ATOM 558 N N . PRO A 1 72 ? 11.353 1.965 12.931 1.00 57.31 72 PRO A N 1
ATOM 559 C CA . PRO A 1 72 ? 12.578 2.618 13.409 1.00 57.31 72 PRO A CA 1
ATOM 560 C C . PRO A 1 72 ? 13.658 2.776 12.321 1.00 57.31 72 PRO A C 1
ATOM 562 O O . PRO A 1 72 ? 14.704 3.367 12.572 1.00 57.31 72 PRO A O 1
ATOM 565 N N . LYS A 1 73 ? 13.419 2.252 11.110 1.00 58.09 73 LYS A N 1
ATOM 566 C CA . LYS A 1 73 ? 14.349 2.261 9.974 1.00 58.09 73 LYS A CA 1
ATOM 567 C C . LYS A 1 73 ? 14.115 3.398 8.978 1.00 58.09 73 LYS A C 1
ATOM 569 O O . LYS A 1 73 ? 14.878 3.518 8.022 1.00 58.09 73 LYS A O 1
ATOM 574 N N . THR A 1 74 ? 13.076 4.219 9.144 1.00 55.34 74 THR A N 1
ATOM 575 C CA . THR A 1 74 ? 12.655 5.132 8.073 1.00 55.34 74 THR A CA 1
ATOM 576 C C . THR A 1 74 ? 12.719 6.600 8.487 1.00 55.34 74 THR A C 1
ATOM 578 O O . THR A 1 74 ? 11.767 7.149 9.030 1.00 55.34 74 THR A O 1
ATOM 581 N N . GLY A 1 75 ? 13.807 7.278 8.117 1.00 58.72 75 GLY A N 1
ATOM 582 C CA . GLY A 1 75 ? 13.836 8.740 7.953 1.00 58.72 75 GLY A CA 1
ATOM 583 C C . GLY A 1 75 ? 13.194 9.200 6.631 1.00 58.72 75 GLY A C 1
ATOM 584 O O . GLY A 1 75 ? 13.522 10.267 6.117 1.00 58.72 75 GLY A O 1
ATOM 585 N N . TRP A 1 76 ? 12.351 8.365 6.011 1.00 65.75 76 TRP A N 1
ATOM 586 C CA . TRP A 1 76 ? 11.873 8.555 4.643 1.00 65.75 76 TRP A CA 1
ATOM 587 C C . TRP A 1 76 ? 10.653 9.471 4.576 1.00 65.75 76 TRP A C 1
ATOM 589 O O . TRP A 1 76 ? 9.652 9.263 5.263 1.00 65.75 76 TRP A O 1
ATOM 599 N N . THR A 1 77 ? 10.690 10.436 3.661 1.00 68.12 77 THR A N 1
ATOM 600 C CA . THR A 1 77 ? 9.555 11.303 3.348 1.00 68.12 77 THR A CA 1
ATOM 601 C C . THR A 1 77 ? 8.856 10.812 2.075 1.00 68.12 77 THR A C 1
ATOM 603 O O . THR A 1 77 ? 9.258 11.091 0.950 1.00 68.12 77 THR A O 1
ATOM 606 N N . GLY A 1 78 ? 7.759 10.069 2.246 1.00 86.69 78 GLY A N 1
ATOM 607 C CA . GLY A 1 78 ? 6.817 9.762 1.164 1.00 86.69 78 GLY A CA 1
ATOM 608 C C . GLY A 1 78 ? 6.964 8.393 0.489 1.00 86.69 78 GLY A C 1
ATOM 609 O O . GLY A 1 78 ? 7.994 7.729 0.557 1.00 86.69 78 GLY A O 1
ATOM 610 N N . LEU A 1 79 ? 5.882 7.982 -0.186 1.00 91.62 79 LEU A N 1
ATOM 611 C CA . LEU A 1 79 ? 5.721 6.630 -0.736 1.00 91.62 79 LEU A CA 1
ATOM 612 C C . LEU A 1 79 ? 6.682 6.303 -1.883 1.00 91.62 79 LEU A C 1
ATOM 614 O O . LEU A 1 79 ? 7.120 5.165 -1.968 1.00 91.62 79 LEU A O 1
ATOM 618 N N . ILE A 1 80 ? 7.015 7.275 -2.743 1.00 91.38 80 ILE A N 1
ATOM 619 C CA . ILE A 1 80 ? 7.964 7.063 -3.852 1.00 91.38 80 ILE A CA 1
ATOM 620 C C . ILE A 1 80 ? 9.343 6.731 -3.281 1.00 91.38 80 ILE A C 1
ATOM 622 O O . ILE A 1 80 ? 9.900 5.679 -3.572 1.00 91.38 80 ILE A O 1
ATOM 626 N N . SER A 1 81 ? 9.855 7.593 -2.392 1.00 89.56 81 SER A N 1
ATOM 627 C CA . SER A 1 81 ? 11.171 7.378 -1.792 1.00 89.56 81 SER A CA 1
ATOM 628 C C . SER A 1 81 ? 11.225 6.105 -0.956 1.00 89.56 81 SER A C 1
ATOM 630 O O . SER A 1 81 ? 12.275 5.475 -0.926 1.00 89.56 81 SER A O 1
ATOM 632 N N . PHE A 1 82 ? 10.144 5.749 -0.261 1.00 91.19 82 PHE A N 1
ATOM 633 C CA . PHE A 1 82 ? 10.064 4.480 0.452 1.00 91.19 82 PHE A CA 1
ATOM 634 C C . PHE A 1 82 ? 10.107 3.293 -0.510 1.00 91.19 82 PHE A C 1
ATOM 636 O O . PHE A 1 82 ? 10.991 2.462 -0.367 1.00 91.19 82 PHE A O 1
ATOM 643 N N . ASN A 1 83 ? 9.232 3.253 -1.519 1.00 93.88 83 ASN A N 1
ATOM 644 C CA . ASN A 1 83 ? 9.177 2.164 -2.496 1.00 93.88 83 ASN A CA 1
ATOM 645 C C . ASN A 1 83 ? 10.541 1.899 -3.143 1.00 93.88 83 ASN A C 1
ATOM 647 O O . ASN A 1 83 ? 10.994 0.760 -3.202 1.00 93.88 83 ASN A O 1
ATOM 651 N N . ASP A 1 84 ? 11.207 2.959 -3.601 1.00 91.88 84 ASP A N 1
ATOM 652 C CA . ASP A 1 84 ? 12.468 2.832 -4.332 1.00 91.88 84 ASP A CA 1
ATOM 653 C C . ASP A 1 84 ? 13.644 2.447 -3.427 1.00 91.88 84 ASP A C 1
ATOM 655 O O . ASP A 1 84 ? 14.653 1.937 -3.911 1.00 91.88 84 ASP A O 1
ATOM 659 N N . ARG A 1 85 ? 13.515 2.665 -2.112 1.00 89.44 85 ARG A N 1
ATOM 660 C CA . ARG A 1 85 ? 14.545 2.348 -1.111 1.00 89.44 85 ARG A CA 1
ATOM 661 C C . ARG A 1 85 ? 14.221 1.130 -0.249 1.00 89.44 85 ARG A C 1
ATOM 663 O O . ARG A 1 85 ? 15.096 0.714 0.507 1.00 89.44 85 ARG A O 1
ATOM 670 N N . CYS A 1 86 ? 13.020 0.551 -0.353 1.00 87.69 86 CYS A N 1
ATOM 671 C CA . CYS A 1 86 ? 12.700 -0.746 0.245 1.00 87.69 86 CYS A CA 1
ATOM 672 C C . CYS A 1 86 ? 13.786 -1.746 -0.144 1.00 87.69 86 CYS A C 1
ATOM 674 O O . CYS A 1 86 ? 14.199 -1.782 -1.304 1.00 87.69 86 CYS A O 1
ATOM 676 N N . ARG A 1 87 ? 14.248 -2.573 0.791 1.00 89.81 87 ARG A N 1
ATOM 677 C CA . ARG A 1 87 ? 15.233 -3.620 0.492 1.00 89.81 87 ARG A CA 1
ATOM 678 C C . ARG A 1 87 ? 14.616 -4.676 -0.414 1.00 89.81 87 ARG A C 1
ATOM 680 O O . ARG A 1 87 ? 15.124 -4.935 -1.502 1.00 89.81 87 ARG A O 1
ATOM 687 N N . ASP A 1 88 ? 13.455 -5.170 -0.019 1.00 94.88 88 ASP A N 1
ATOM 688 C CA . ASP A 1 88 ? 12.727 -6.258 -0.660 1.00 94.88 88 ASP A CA 1
ATOM 689 C C . ASP A 1 88 ? 11.210 -6.038 -0.546 1.00 94.88 88 ASP A C 1
ATOM 691 O O . ASP A 1 88 ? 10.747 -5.056 0.047 1.00 94.88 88 ASP A O 1
ATOM 695 N N . PHE A 1 89 ? 10.437 -6.943 -1.151 1.00 96.69 89 PHE A N 1
ATOM 696 C CA . PHE A 1 89 ? 8.981 -6.890 -1.084 1.00 96.69 89 PHE A CA 1
ATOM 697 C C . PHE A 1 89 ? 8.465 -7.153 0.336 1.00 96.69 89 PHE A C 1
ATOM 699 O O . PHE A 1 89 ? 7.443 -6.596 0.724 1.00 96.69 89 PHE A O 1
ATOM 706 N N . GLY A 1 90 ? 9.184 -7.934 1.147 1.00 96.12 90 GLY A N 1
ATOM 707 C CA . GLY A 1 90 ? 8.819 -8.203 2.538 1.00 96.12 90 GLY A CA 1
ATOM 708 C C . GLY A 1 90 ? 8.713 -6.925 3.374 1.00 96.12 90 GLY A C 1
ATOM 709 O O . GLY A 1 90 ? 7.751 -6.756 4.124 1.00 96.12 90 GLY A O 1
ATOM 710 N N . GLU A 1 91 ? 9.638 -5.982 3.186 1.00 93.56 91 GLU A N 1
ATOM 711 C CA . GLU A 1 91 ? 9.592 -4.661 3.827 1.00 93.56 91 GLU A CA 1
ATOM 712 C C . GLU A 1 91 ? 8.378 -3.830 3.377 1.00 93.56 91 GLU A C 1
ATOM 714 O O . GLU A 1 91 ? 7.716 -3.189 4.199 1.00 93.56 91 GLU A O 1
ATOM 719 N N . LEU A 1 92 ? 8.042 -3.863 2.084 1.00 95.44 92 LEU A N 1
ATOM 720 C CA . LEU A 1 92 ? 6.827 -3.222 1.575 1.00 95.44 92 LEU A CA 1
ATOM 721 C C . LEU A 1 92 ? 5.567 -3.877 2.167 1.00 95.44 92 LEU A C 1
ATOM 723 O O . LEU A 1 92 ? 4.675 -3.182 2.663 1.00 95.44 92 LEU A O 1
ATOM 727 N N . ARG A 1 93 ? 5.512 -5.211 2.161 1.00 97.38 93 ARG A N 1
ATOM 728 C CA . ARG A 1 93 ? 4.405 -6.012 2.689 1.00 97.38 93 ARG A CA 1
ATOM 729 C C . ARG A 1 93 ? 4.165 -5.725 4.165 1.00 97.38 93 ARG A C 1
ATOM 731 O O . ARG A 1 93 ? 3.018 -5.555 4.572 1.00 97.38 93 ARG A O 1
ATOM 738 N N . GLU A 1 94 ? 5.225 -5.610 4.964 1.00 95.44 94 GLU A N 1
ATOM 739 C CA . GLU A 1 94 ? 5.122 -5.245 6.378 1.00 95.44 94 GLU A CA 1
ATOM 740 C C . GLU A 1 94 ? 4.428 -3.887 6.557 1.00 95.44 94 GLU A C 1
ATOM 742 O O . GLU A 1 94 ? 3.490 -3.777 7.351 1.00 95.44 94 GLU A O 1
ATOM 747 N N . VAL A 1 95 ? 4.812 -2.869 5.781 1.00 95.31 95 VAL A N 1
ATOM 748 C CA . VAL A 1 95 ? 4.175 -1.543 5.840 1.00 95.31 95 VAL A CA 1
ATOM 749 C C . VAL A 1 95 ? 2.707 -1.595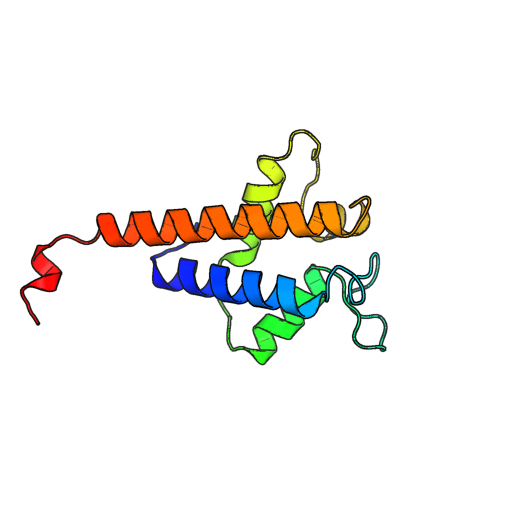 5.422 1.00 95.31 95 VAL A C 1
ATOM 751 O O . VAL A 1 95 ? 1.874 -0.982 6.093 1.00 95.31 95 VAL A O 1
ATOM 754 N N . ILE A 1 96 ? 2.361 -2.340 4.368 1.00 97.44 96 ILE A N 1
ATOM 755 C CA . ILE A 1 96 ? 0.965 -2.508 3.932 1.00 97.44 96 ILE A CA 1
ATOM 756 C C . ILE A 1 96 ? 0.135 -3.172 5.043 1.00 97.44 96 ILE A C 1
ATOM 758 O O . ILE A 1 96 ? -0.938 -2.679 5.397 1.00 97.44 96 ILE A O 1
ATOM 762 N N . LEU A 1 97 ? 0.654 -4.227 5.678 1.00 97.81 97 LEU A N 1
ATOM 763 C CA . LEU A 1 97 ? -0.031 -4.917 6.775 1.00 97.81 97 LEU A CA 1
ATOM 764 C C . LEU A 1 97 ? -0.181 -4.042 8.025 1.00 97.81 97 LEU A C 1
ATOM 766 O O . LEU A 1 97 ? -1.223 -4.071 8.682 1.00 97.81 97 LEU A O 1
ATOM 770 N N . GLN A 1 98 ? 0.830 -3.244 8.368 1.00 96.81 98 GLN A N 1
ATOM 771 C CA . GLN A 1 98 ? 0.734 -2.301 9.484 1.00 96.81 98 GLN A CA 1
ATOM 772 C C . GLN A 1 98 ? -0.256 -1.169 9.183 1.00 96.81 98 GLN A C 1
ATOM 774 O O . GLN A 1 98 ? -1.038 -0.787 10.055 1.00 96.81 98 GLN A O 1
ATOM 779 N N . ALA A 1 99 ? -0.291 -0.675 7.944 1.00 97.19 99 ALA A N 1
ATOM 780 C CA . ALA A 1 99 ? -1.295 0.286 7.498 1.00 97.19 99 ALA A CA 1
ATOM 781 C C . ALA A 1 99 ? -2.711 -0.295 7.612 1.00 97.19 99 ALA A C 1
ATOM 783 O O . ALA A 1 99 ? -3.618 0.390 8.084 1.00 97.19 99 ALA A O 1
ATOM 784 N N . ARG A 1 100 ? -2.884 -1.577 7.271 1.00 98.38 100 ARG A N 1
ATOM 785 C CA . ARG A 1 100 ? -4.168 -2.278 7.382 1.00 98.38 100 ARG A CA 1
ATOM 786 C C . ARG A 1 100 ? -4.623 -2.387 8.831 1.00 98.38 100 ARG A C 1
ATOM 788 O O . ARG A 1 100 ? -5.761 -2.048 9.134 1.00 98.38 100 ARG A O 1
ATOM 795 N N . LYS A 1 101 ? -3.728 -2.783 9.744 1.00 98.00 101 LYS A N 1
ATOM 796 C CA . LYS A 1 101 ? -4.015 -2.831 11.191 1.00 98.00 101 LYS A CA 1
ATOM 797 C C . LYS A 1 101 ? -4.468 -1.474 11.728 1.00 98.00 101 LYS A C 1
ATOM 799 O O . LYS A 1 101 ? -5.408 -1.410 12.511 1.00 98.00 101 LYS A O 1
ATOM 804 N N . LEU A 1 102 ? -3.823 -0.389 11.293 1.00 97.19 102 LEU A N 1
ATOM 805 C CA . LEU A 1 102 ? -4.221 0.969 11.670 1.00 97.19 102 LEU A CA 1
ATOM 806 C C . LEU A 1 102 ? -5.614 1.338 11.144 1.00 97.19 102 LEU A C 1
ATOM 808 O O . LEU A 1 102 ? -6.368 1.988 11.861 1.00 97.19 102 LEU A O 1
ATOM 812 N N . ALA A 1 103 ? -5.949 0.941 9.915 1.00 97.62 103 ALA A N 1
ATOM 813 C CA . ALA A 1 103 ? -7.265 1.195 9.337 1.00 97.62 103 ALA A CA 1
ATOM 814 C C . ALA A 1 103 ? -8.369 0.414 10.064 1.00 97.62 103 ALA A C 1
ATOM 816 O O . ALA A 1 103 ? -9.378 1.007 10.435 1.00 97.62 103 ALA A O 1
ATOM 817 N N . VAL A 1 104 ? -8.145 -0.870 10.359 1.00 97.88 104 VAL A N 1
ATOM 818 C CA . VAL A 1 104 ? -9.074 -1.698 11.150 1.00 97.88 104 VAL A CA 1
ATOM 819 C C . VAL A 1 104 ? -9.302 -1.107 12.543 1.00 97.88 104 VAL A C 1
ATOM 821 O O . VAL A 1 104 ? -10.447 -0.950 12.957 1.00 97.88 104 VAL A O 1
ATOM 824 N N . ALA A 1 105 ? -8.238 -0.686 13.230 1.00 96.38 105 ALA A N 1
ATOM 825 C CA . ALA A 1 105 ? -8.362 -0.062 14.546 1.00 96.38 105 ALA A CA 1
ATOM 826 C C . ALA A 1 105 ? -9.195 1.236 14.514 1.00 96.38 105 ALA A C 1
ATOM 828 O O . ALA A 1 105 ? -9.936 1.520 15.457 1.00 96.38 105 ALA A O 1
ATOM 829 N N . ASP A 1 106 ? -9.099 2.025 13.438 1.00 95.62 106 ASP A N 1
ATOM 830 C CA . ASP A 1 106 ? -9.937 3.214 13.265 1.00 95.62 106 ASP A CA 1
ATOM 831 C C . ASP A 1 106 ? -11.406 2.831 12.983 1.00 95.62 106 ASP A C 1
ATOM 833 O O . ASP A 1 106 ? -12.291 3.472 13.543 1.00 95.62 106 ASP A O 1
ATOM 837 N N . ILE A 1 107 ? -11.691 1.776 12.202 1.00 95.56 107 ILE A N 1
ATOM 838 C CA . ILE A 1 107 ? -13.065 1.257 12.006 1.00 95.56 107 ILE A CA 1
ATOM 839 C C . ILE A 1 107 ? -13.695 0.899 13.356 1.00 95.56 107 ILE A C 1
ATOM 841 O O . ILE A 1 107 ? -14.768 1.404 13.685 1.00 95.56 107 ILE A O 1
ATOM 845 N N . GLU A 1 108 ? -13.006 0.079 14.152 1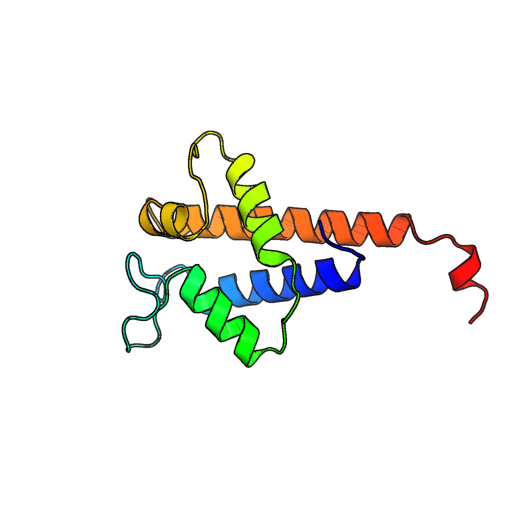.00 94.88 108 GLU A N 1
ATOM 846 C CA . GLU A 1 108 ? -13.466 -0.359 15.476 1.00 94.88 108 GLU A CA 1
ATOM 847 C C . GLU A 1 108 ? -13.674 0.822 16.426 1.00 94.88 108 GLU A C 1
ATOM 849 O O . GLU A 1 108 ? -14.602 0.835 17.235 1.00 94.88 108 GLU A O 1
ATOM 854 N N . LYS A 1 109 ? -12.799 1.830 16.351 1.00 92.94 109 LYS A N 1
ATOM 855 C CA . LYS A 1 109 ? -12.940 3.055 17.133 1.00 92.94 109 LYS A CA 1
ATOM 856 C C . LYS A 1 109 ? -14.206 3.815 16.741 1.00 92.94 109 LYS A C 1
ATOM 858 O O . LYS A 1 109 ? -15.012 4.111 17.614 1.00 92.94 109 LYS A O 1
ATOM 863 N N . TYR A 1 110 ? -14.404 4.091 15.453 1.00 90.81 110 TYR A N 1
ATOM 864 C CA . TYR A 1 110 ? -15.578 4.832 14.995 1.00 90.81 110 TYR A CA 1
ATOM 865 C C . TYR A 1 110 ? -16.882 4.100 15.296 1.00 90.81 110 TYR A C 1
ATOM 867 O O . TYR A 1 110 ? -17.837 4.748 15.691 1.00 90.81 110 TYR A O 1
ATOM 875 N N . GLN A 1 111 ? -16.918 2.771 15.167 1.00 88.12 111 GLN A N 1
ATOM 876 C CA . GLN A 1 111 ? -18.098 1.970 15.510 1.00 88.12 111 GLN A CA 1
ATOM 877 C C . GLN A 1 111 ? -18.451 2.034 17.002 1.00 88.12 111 GLN A C 1
ATOM 879 O O . GLN A 1 111 ? -19.630 2.040 17.340 1.00 88.12 111 GLN A O 1
ATOM 884 N N . ARG A 1 112 ? -17.453 2.102 17.894 1.00 87.88 112 ARG A N 1
ATOM 885 C CA . ARG A 1 112 ? -17.678 2.284 19.340 1.00 87.88 112 ARG A CA 1
ATOM 886 C C . ARG A 1 112 ? -18.140 3.693 19.701 1.00 87.88 112 ARG A C 1
ATOM 888 O O . ARG A 1 112 ? -18.849 3.854 20.688 1.00 87.88 112 ARG A O 1
ATOM 895 N N . ASP A 1 113 ? -17.713 4.685 18.927 1.00 81.12 113 ASP A N 1
ATOM 896 C CA . ASP A 1 113 ? -17.995 6.096 19.184 1.00 81.12 113 ASP A CA 1
ATOM 897 C C . ASP A 1 113 ? -19.367 6.545 18.616 1.00 81.12 113 ASP A C 1
ATOM 899 O O . ASP A 1 113 ? -19.794 7.662 18.911 1.00 81.12 113 ASP A O 1
ATOM 903 N N . VAL A 1 114 ? -20.084 5.707 17.843 1.00 65.88 114 VAL A N 1
ATOM 904 C CA . VAL A 1 114 ? -21.483 5.977 17.439 1.00 65.88 114 VAL A CA 1
ATOM 905 C C . VAL A 1 114 ? -22.406 5.799 18.656 1.00 65.88 114 VAL A C 1
ATOM 907 O O . VAL A 1 114 ? -22.488 4.691 19.193 1.00 65.88 114 VAL A O 1
ATOM 910 N N . PRO A 1 115 ? -23.124 6.842 19.118 1.00 59.81 115 PRO A N 1
ATOM 911 C CA . PRO A 1 115 ? -24.008 6.730 20.274 1.00 59.81 115 PRO A CA 1
ATOM 912 C C . PRO A 1 115 ? -25.161 5.751 20.017 1.00 59.81 115 PRO A C 1
ATOM 914 O O . PRO A 1 115 ? -25.847 5.830 18.999 1.00 59.81 115 PRO A O 1
ATOM 917 N N . THR A 1 116 ? -25.452 4.891 20.998 1.00 56.72 116 THR A N 1
ATOM 918 C CA . THR A 1 116 ? -26.567 3.921 21.001 1.00 56.72 116 THR A CA 1
ATOM 919 C C . THR A 1 116 ? -27.938 4.539 20.673 1.00 56.72 116 THR A C 1
ATOM 921 O O . THR A 1 116 ? -28.855 3.823 20.280 1.00 56.72 116 THR A O 1
ATOM 924 N N . SER A 1 117 ? -28.096 5.862 20.787 1.00 53.91 117 SER A N 1
ATOM 925 C CA . SER A 1 117 ? -29.331 6.575 20.443 1.00 53.91 117 SER A CA 1
ATOM 926 C C . SER A 1 117 ? -29.681 6.565 18.950 1.00 53.91 117 SER A C 1
ATOM 928 O O . SER A 1 117 ? -30.849 6.753 18.631 1.00 53.91 117 SER A O 1
ATOM 930 N N . GLU A 1 118 ? -28.729 6.331 18.039 1.00 55.34 118 GLU A N 1
ATOM 931 C CA . GLU A 1 118 ? -29.022 6.223 16.595 1.00 55.34 118 GLU A CA 1
ATOM 932 C C . GLU A 1 118 ? -29.404 4.798 16.156 1.00 55.34 118 GLU A C 1
ATOM 934 O O . GLU A 1 118 ? -30.068 4.628 15.138 1.00 55.34 118 GLU A O 1
ATOM 939 N N . LEU A 1 119 ? -29.064 3.768 16.943 1.00 53.47 119 LEU A N 1
ATOM 940 C CA . LEU A 1 119 ? -29.387 2.366 16.631 1.00 53.47 119 LEU A CA 1
ATOM 941 C C . LEU A 1 119 ? -30.806 1.943 17.046 1.00 53.47 119 LEU A C 1
ATOM 943 O O . LEU A 1 119 ? -31.273 0.894 16.619 1.00 53.47 119 LEU A O 1
ATOM 947 N N . LEU A 1 120 ? -31.484 2.740 17.877 1.00 50.22 120 LEU A N 1
ATOM 948 C CA . LEU A 1 120 ? -32.853 2.482 18.350 1.00 50.22 120 LEU A CA 1
ATOM 949 C C . LEU A 1 120 ? -33.919 3.303 17.600 1.00 50.22 120 LEU A C 1
ATOM 951 O O . LEU A 1 120 ? -35.084 3.287 17.992 1.00 50.22 120 LEU A O 1
ATOM 955 N N . ALA A 1 121 ? -33.529 4.033 16.550 1.00 49.19 121 ALA A N 1
ATOM 956 C CA . ALA A 1 121 ? -34.420 4.885 15.758 1.00 49.19 121 ALA A CA 1
ATOM 957 C C . ALA A 1 121 ? -34.731 4.337 14.346 1.00 49.19 121 ALA A C 1
ATOM 959 O O . ALA A 1 121 ? -35.333 5.055 13.546 1.00 49.19 121 ALA A O 1
ATOM 960 N N . ALA A 1 122 ? -34.338 3.094 14.042 1.00 44.72 122 ALA A N 1
ATOM 961 C CA . ALA A 1 122 ? -34.674 2.367 12.811 1.00 44.72 122 ALA A CA 1
ATOM 962 C C . ALA A 1 122 ? -35.550 1.150 13.132 1.00 44.72 122 ALA A C 1
ATOM 964 O O . ALA A 1 122 ? -36.453 0.856 12.318 1.00 44.72 122 ALA A O 1
#

Solvent-accessible surface area (backbone atoms only — not comparable to full-atom values): 6885 Å² total; per-residue (Å²): 127,65,90,48,36,68,39,20,48,44,20,36,55,53,42,53,51,49,57,60,66,23,58,94,36,80,29,54,46,61,90,43,50,60,78,84,81,80,30,23,14,71,71,30,45,57,48,54,51,29,71,76,65,73,44,75,88,40,44,42,69,59,33,40,54,53,28,43,68,72,38,97,82,51,96,64,80,54,69,68,62,40,53,58,63,44,90,49,53,66,59,51,48,51,32,47,52,45,14,34,53,53,25,52,53,48,26,58,47,43,62,67,68,54,62,74,76,68,76,78,73,118

Sequence (122 aa):
MPRDAHSAAKAVDMLDLLIEFFEDGERWIKGKLDDGAGNRCLVGALRDIRDGHNLHGTPTRVYLLKAMQRSPKTGWTGLISFNDRCRDFGELREVILQARKLAVADIEKYQRDVPTSELLAA

Foldseek 3Di:
DQPALVLLVLLLVLLVQVVVLCVLPVQEDAPDQHPVPSRGHPVNSSVVCCVVPVSPPRCNQVLLVVLQVPDPPDPDDGRNRCRNPPPGVVSVNSSSVSSNVVSVVRSVVRVVVPDPVVVVPD